Protein AF-A0A351QT50-F1 (afdb_monomer_lite)

pLDDT: mean 90.36, std 12.74, range [47.38, 98.56]

Foldseek 3Di:
DDKDDWDWDPFKDKDAQQAPFKWKKKKKKAFQAKFAWKKKAFPVVRAIKTFGDIDHHGWIWIATLGPPPGFIDIVNHTPVVRIDPPHDRDIGGHTIIMMGMDTPPDRVRITMTIIIDRHYPDD

Radius of gyration: 13.83 Å; chains: 1; bounding box: 34×25×34 Å

Structure (mmCIF, N/CA/C/O backbone):
data_AF-A0A351QT50-F1
#
_entry.id   AF-A0A351QT50-F1
#
loop_
_atom_site.group_PDB
_atom_site.id
_atom_site.type_symbol
_atom_site.label_atom_id
_atom_site.label_alt_id
_atom_site.label_comp_id
_atom_site.label_asym_id
_atom_site.label_entity_id
_atom_site.label_seq_id
_atom_site.pdbx_PDB_ins_code
_atom_site.Cartn_x
_atom_site.Cartn_y
_atom_site.Cartn_z
_atom_site.occupancy
_atom_site.B_iso_or_equiv
_atom_site.auth_seq_id
_atom_site.auth_comp_id
_atom_site.auth_asym_id
_atom_site.auth_atom_id
_atom_site.pdbx_PDB_model_num
ATOM 1 N N . GLY A 1 1 ? 11.132 12.716 -14.033 1.00 52.59 1 GLY A N 1
ATOM 2 C CA . GLY A 1 1 ? 9.912 11.899 -14.176 1.00 52.59 1 GLY A CA 1
ATOM 3 C C . GLY A 1 1 ? 8.683 12.781 -14.068 1.00 52.59 1 GLY A C 1
ATOM 4 O O . GLY A 1 1 ? 8.731 13.780 -13.360 1.00 52.59 1 GLY A O 1
ATOM 5 N N . MET A 1 2 ? 7.613 12.451 -14.790 1.00 50.38 2 MET A N 1
ATOM 6 C CA . MET A 1 2 ? 6.325 13.153 -14.713 1.00 50.38 2 MET A CA 1
ATOM 7 C C . MET A 1 2 ? 5.505 12.584 -13.546 1.00 50.38 2 MET A C 1
ATOM 9 O O . MET A 1 2 ? 5.360 11.367 -13.441 1.00 50.38 2 MET A O 1
ATOM 13 N N . ILE A 1 3 ? 4.988 13.447 -12.665 1.00 59.56 3 ILE A N 1
ATOM 14 C CA . ILE A 1 3 ? 4.097 13.042 -11.567 1.00 59.56 3 ILE A CA 1
ATOM 15 C C . ILE A 1 3 ? 2.679 12.916 -12.130 1.00 59.56 3 ILE A C 1
ATOM 17 O O . ILE A 1 3 ? 2.124 13.890 -12.639 1.00 59.56 3 ILE A O 1
ATOM 21 N N . MET A 1 4 ? 2.087 11.728 -12.033 1.00 60.06 4 MET A N 1
ATOM 22 C CA . MET A 1 4 ? 0.707 11.489 -12.466 1.00 60.06 4 MET A CA 1
ATOM 23 C C . MET A 1 4 ? -0.297 12.073 -11.451 1.00 60.06 4 MET A C 1
ATOM 25 O O . MET A 1 4 ? -0.061 11.984 -10.239 1.00 60.06 4 MET A O 1
ATOM 29 N N . PRO A 1 5 ? -1.429 12.654 -11.897 1.00 57.19 5 PRO A N 1
ATOM 30 C CA . PRO A 1 5 ? -2.471 13.130 -10.991 1.00 57.19 5 PRO A CA 1
ATOM 31 C C . PRO A 1 5 ? -3.048 11.962 -10.179 1.00 57.19 5 PRO A C 1
ATOM 33 O O . PRO A 1 5 ? -3.282 10.875 -10.706 1.00 57.19 5 PRO A O 1
ATOM 36 N N . ALA A 1 6 ? -3.275 12.183 -8.881 1.00 54.75 6 ALA A N 1
ATOM 37 C CA . ALA A 1 6 ? -3.757 11.147 -7.972 1.00 54.75 6 ALA A CA 1
ATOM 38 C C . ALA A 1 6 ? -5.133 10.621 -8.421 1.00 54.75 6 ALA A C 1
ATOM 40 O O . ALA A 1 6 ? -6.114 11.365 -8.447 1.00 54.75 6 ALA A O 1
ATOM 41 N N . LYS A 1 7 ? -5.215 9.329 -8.750 1.00 56.91 7 LYS A N 1
ATOM 42 C CA . LYS A 1 7 ? -6.477 8.651 -9.066 1.00 56.91 7 LYS A CA 1
ATOM 43 C C . LYS A 1 7 ? -7.091 8.139 -7.765 1.00 56.91 7 LYS A C 1
ATOM 45 O O . LYS A 1 7 ? -6.450 7.380 -7.045 1.00 56.91 7 LYS A O 1
ATOM 50 N N . VAL A 1 8 ? -8.324 8.546 -7.460 1.00 62.44 8 VAL A N 1
ATOM 51 C CA . VAL A 1 8 ? -9.088 7.961 -6.346 1.00 62.44 8 VAL A CA 1
ATOM 52 C C . VAL A 1 8 ? -9.393 6.509 -6.701 1.00 62.44 8 VAL A C 1
ATOM 54 O O . VAL A 1 8 ? -10.074 6.248 -7.697 1.00 62.44 8 VAL A O 1
ATOM 57 N N . LEU A 1 9 ? -8.898 5.560 -5.908 1.00 63.25 9 LEU A N 1
ATOM 58 C CA . LEU A 1 9 ? -9.287 4.160 -6.054 1.00 63.25 9 LEU A CA 1
ATOM 59 C C . LEU A 1 9 ? -10.727 3.986 -5.547 1.00 63.25 9 LEU A C 1
ATOM 61 O O . LEU A 1 9 ? -11.045 4.426 -4.446 1.00 63.25 9 LEU A O 1
ATOM 65 N N . ARG A 1 10 ? -11.600 3.346 -6.337 1.00 69.81 10 ARG A N 1
ATOM 66 C CA . ARG A 1 10 ? -12.972 2.996 -5.905 1.00 69.81 10 ARG A CA 1
ATOM 67 C C . ARG A 1 10 ? -13.024 1.694 -5.095 1.00 69.81 10 ARG A C 1
ATOM 69 O O . ARG A 1 10 ? -13.938 1.524 -4.303 1.00 69.81 10 ARG A O 1
ATOM 76 N N . GLN A 1 11 ? -12.050 0.810 -5.317 1.00 77.44 11 GLN A N 1
ATOM 77 C CA . GLN A 1 11 ? -11.648 -0.350 -4.500 1.00 77.44 11 GLN A CA 1
ATOM 78 C C . GLN A 1 11 ? -10.478 -1.043 -5.210 1.00 77.44 11 GLN A C 1
ATOM 80 O O . GLN A 1 11 ? -9.451 -1.368 -4.620 1.00 77.44 11 GLN A O 1
ATOM 85 N N . GLU A 1 12 ? -10.644 -1.187 -6.522 1.00 88.38 12 GLU A N 1
ATOM 86 C CA . GLU A 1 12 ? -9.674 -1.705 -7.470 1.00 88.38 12 GLU A CA 1
ATOM 87 C C . GLU A 1 12 ? -9.519 -0.700 -8.614 1.00 88.38 12 GLU A C 1
ATOM 89 O O . GLU A 1 12 ? -10.483 -0.017 -8.984 1.00 88.38 12 GLU A O 1
ATOM 94 N N . ALA A 1 13 ? -8.314 -0.562 -9.156 1.00 87.50 13 ALA A N 1
ATOM 95 C CA . ALA A 1 13 ? -8.113 0.160 -10.400 1.00 87.50 13 ALA A CA 1
ATOM 96 C C . ALA A 1 13 ? -6.903 -0.358 -11.167 1.00 87.50 13 ALA A C 1
ATOM 98 O O . ALA A 1 13 ? -5.840 -0.604 -10.596 1.00 87.50 13 ALA A O 1
ATOM 99 N N . THR A 1 14 ? -7.051 -0.370 -12.487 1.00 90.56 14 THR A N 1
ATOM 100 C CA . THR A 1 14 ? -5.924 -0.456 -13.406 1.00 90.56 14 THR A CA 1
ATOM 101 C C . THR A 1 14 ? -5.166 0.869 -13.415 1.00 90.56 14 THR A C 1
ATOM 103 O O . THR A 1 14 ? -5.752 1.958 -13.565 1.00 90.56 14 THR A O 1
ATOM 106 N N . ILE A 1 15 ? -3.856 0.756 -13.237 1.00 88.69 15 ILE A N 1
ATOM 107 C CA . ILE A 1 15 ? -2.862 1.817 -13.307 1.00 88.69 15 ILE A CA 1
ATOM 108 C C . ILE A 1 15 ? -1.810 1.391 -14.325 1.00 88.69 15 ILE A C 1
ATOM 110 O O . ILE A 1 15 ? -1.392 0.238 -14.337 1.00 88.69 15 ILE A O 1
ATOM 114 N N . ILE A 1 16 ? -1.384 2.321 -15.175 1.00 89.62 16 ILE A N 1
ATOM 115 C CA . ILE A 1 16 ? -0.406 2.038 -16.223 1.00 89.62 16 ILE A CA 1
ATOM 116 C C . ILE A 1 16 ? 0.917 2.712 -15.865 1.00 89.62 16 ILE A C 1
ATOM 118 O O . ILE A 1 16 ? 0.987 3.936 -15.706 1.00 89.62 16 ILE A O 1
ATOM 122 N N . ASN A 1 17 ? 1.969 1.908 -15.738 1.00 90.56 17 ASN A N 1
ATOM 123 C CA . ASN A 1 17 ? 3.338 2.390 -15.707 1.00 90.56 17 ASN A CA 1
ATOM 124 C C . ASN A 1 17 ? 3.844 2.520 -17.149 1.00 90.56 17 ASN A C 1
ATOM 126 O O . ASN A 1 17 ? 4.246 1.535 -17.760 1.00 90.56 17 ASN A O 1
ATOM 130 N N . ASN A 1 18 ? 3.814 3.741 -17.682 1.00 87.19 18 ASN A N 1
ATOM 131 C CA . ASN A 1 18 ? 4.293 4.043 -19.035 1.00 87.19 18 ASN A CA 1
ATOM 132 C C . ASN A 1 18 ? 5.822 4.198 -19.125 1.00 87.19 18 ASN A C 1
ATOM 134 O O . ASN A 1 18 ? 6.307 4.620 -20.167 1.00 87.19 18 ASN A O 1
ATOM 138 N N . GLY A 1 19 ? 6.558 3.959 -18.035 1.00 85.25 19 GLY A N 1
ATOM 139 C CA . GLY A 1 19 ? 8.019 3.963 -18.048 1.00 85.25 19 GLY A CA 1
ATOM 140 C C . GLY A 1 19 ? 8.601 2.680 -18.642 1.00 85.25 19 GLY A C 1
ATOM 141 O O . GLY A 1 19 ? 7.875 1.752 -18.981 1.00 85.25 19 GLY A O 1
ATOM 142 N N . ASP A 1 20 ? 9.926 2.605 -18.686 1.00 87.31 20 ASP A N 1
ATOM 143 C CA . ASP A 1 20 ? 10.672 1.440 -19.180 1.00 87.31 20 ASP A CA 1
ATOM 144 C C . ASP A 1 20 ? 11.206 0.547 -18.047 1.00 87.31 20 ASP A C 1
ATOM 146 O O . ASP A 1 20 ? 11.925 -0.426 -18.285 1.00 87.31 20 ASP A O 1
ATOM 150 N N . LYS A 1 21 ? 10.907 0.904 -16.792 1.00 86.94 21 LYS A N 1
ATOM 151 C CA . LYS A 1 21 ? 11.336 0.186 -15.589 1.00 86.94 21 LYS A CA 1
ATOM 152 C C . LYS A 1 21 ? 10.206 0.071 -14.579 1.00 86.94 21 LYS A C 1
ATOM 154 O O . LYS A 1 21 ? 9.332 0.938 -14.498 1.00 86.94 21 LYS A O 1
ATOM 159 N N . ASP A 1 22 ? 10.282 -0.974 -13.764 1.00 91.06 22 ASP A N 1
ATOM 160 C CA . ASP A 1 22 ? 9.424 -1.135 -12.597 1.00 91.06 22 ASP A CA 1
ATOM 161 C C . ASP A 1 22 ? 9.639 0.030 -11.623 1.00 91.06 22 ASP A C 1
ATOM 163 O O . ASP A 1 22 ? 10.772 0.452 -11.380 1.00 91.06 22 ASP A O 1
ATOM 167 N N . THR A 1 23 ? 8.554 0.544 -11.050 1.00 92.31 23 THR A N 1
ATOM 168 C CA . THR A 1 23 ? 8.591 1.728 -10.183 1.00 92.31 23 THR A CA 1
ATOM 169 C C . THR A 1 23 ? 7.853 1.495 -8.873 1.00 92.31 23 THR A C 1
ATOM 171 O O . THR A 1 23 ? 6.908 0.707 -8.788 1.00 92.31 23 THR A O 1
ATOM 174 N N . GLY A 1 24 ? 8.300 2.182 -7.826 1.00 93.12 24 GLY A N 1
ATOM 175 C CA . GLY A 1 24 ? 7.587 2.218 -6.560 1.00 93.12 24 GLY A CA 1
ATOM 176 C C . GLY A 1 24 ? 6.402 3.181 -6.594 1.00 93.12 24 GLY A C 1
ATOM 177 O O . GLY A 1 24 ? 6.142 3.913 -7.548 1.00 93.12 24 GLY A O 1
ATOM 178 N N . LEU A 1 25 ? 5.679 3.191 -5.486 1.00 93.56 25 LEU A N 1
ATOM 179 C CA . LEU A 1 25 ? 4.522 4.033 -5.231 1.00 93.56 25 LEU A CA 1
ATOM 180 C C . LEU A 1 25 ? 4.638 4.725 -3.875 1.00 93.56 25 LEU A C 1
ATOM 182 O O . LEU A 1 25 ? 5.183 4.171 -2.916 1.00 93.56 25 LEU A O 1
ATOM 186 N N . ILE A 1 26 ? 4.024 5.898 -3.785 1.00 94.94 26 ILE A N 1
ATOM 187 C CA . ILE A 1 26 ? 3.631 6.531 -2.529 1.00 94.94 26 ILE A CA 1
ATOM 188 C C . ILE A 1 26 ? 2.111 6.437 -2.444 1.00 94.94 26 ILE A C 1
ATOM 190 O O . ILE A 1 26 ? 1.407 6.937 -3.318 1.00 94.94 26 ILE A O 1
ATOM 194 N N . ILE A 1 27 ? 1.601 5.777 -1.413 1.00 95.38 27 ILE A N 1
ATOM 195 C CA . ILE A 1 27 ? 0.179 5.478 -1.255 1.00 95.38 27 ILE A CA 1
ATOM 196 C C . ILE A 1 27 ? -0.299 6.123 0.037 1.00 95.38 27 ILE A C 1
ATOM 198 O O . ILE A 1 27 ? 0.227 5.818 1.105 1.00 95.38 27 ILE A O 1
ATOM 202 N N . SER A 1 28 ? -1.305 6.987 -0.060 1.00 96.19 28 SER A N 1
ATOM 203 C CA . SER A 1 28 ? -1.959 7.586 1.105 1.00 96.19 28 SER A CA 1
ATOM 204 C C . SER A 1 28 ? -3.344 6.980 1.301 1.00 96.19 28 SER A C 1
ATOM 206 O O . SER A 1 28 ? -4.166 6.994 0.385 1.00 96.19 28 SER A O 1
ATOM 208 N N . PHE A 1 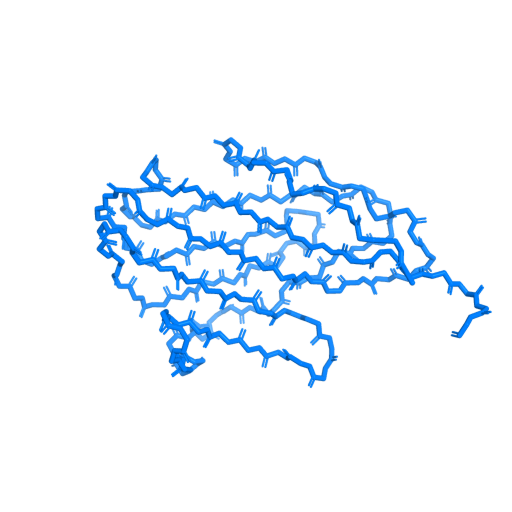29 ? -3.599 6.479 2.502 1.00 97.06 29 PHE A N 1
ATOM 209 C CA . PHE A 1 29 ? -4.892 6.013 2.984 1.00 97.06 29 PHE A CA 1
ATOM 210 C C . PHE A 1 29 ? -5.433 7.065 3.945 1.00 97.06 29 PHE A C 1
ATOM 212 O O . PHE A 1 29 ? -4.780 7.373 4.940 1.00 97.06 29 PHE A O 1
ATOM 219 N N . ILE A 1 30 ? -6.607 7.614 3.646 1.00 96.94 30 ILE A N 1
ATOM 220 C CA . ILE A 1 30 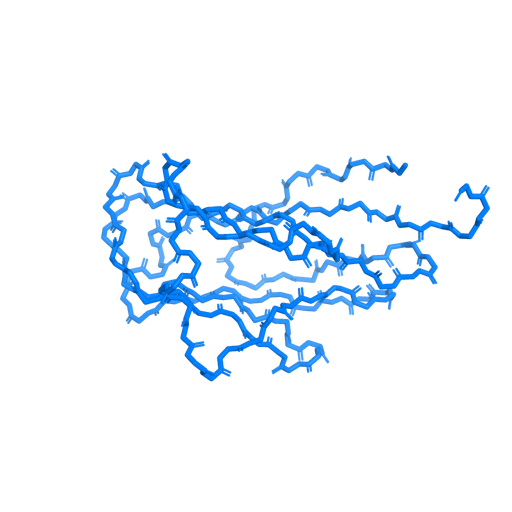? -7.277 8.609 4.486 1.00 96.94 30 ILE A CA 1
ATOM 221 C C . ILE A 1 30 ? -8.558 7.984 5.025 1.00 96.94 30 ILE A C 1
ATOM 223 O O . ILE A 1 30 ? -9.450 7.627 4.247 1.00 96.94 30 ILE A O 1
ATOM 227 N N . ALA A 1 31 ? -8.640 7.849 6.346 1.00 97.62 31 ALA A N 1
ATOM 228 C CA . ALA A 1 31 ? -9.788 7.265 7.023 1.00 97.62 31 ALA A CA 1
ATOM 229 C C . ALA A 1 31 ? -10.888 8.316 7.254 1.00 97.62 31 ALA A C 1
ATOM 231 O O . ALA A 1 31 ? -10.661 9.374 7.835 1.00 97.62 31 ALA A O 1
ATOM 232 N N . LYS A 1 32 ? -12.109 8.019 6.802 1.00 97.00 32 LYS A N 1
ATOM 233 C CA . LYS A 1 32 ? -13.335 8.803 7.068 1.00 97.00 32 LYS A CA 1
ATOM 234 C C . LYS A 1 32 ? -14.162 8.252 8.234 1.00 97.00 32 LYS A C 1
ATOM 236 O O . LYS A 1 32 ? -15.142 8.861 8.644 1.00 97.00 32 LYS A O 1
ATOM 241 N N . GLY A 1 33 ? -13.786 7.078 8.714 1.00 97.19 33 GLY A N 1
ATOM 242 C CA . GLY A 1 33 ? -14.460 6.245 9.701 1.00 97.19 33 GLY A CA 1
ATOM 243 C C . GLY A 1 33 ? -13.432 5.283 10.287 1.00 97.19 33 GLY A C 1
ATOM 244 O O . GLY A 1 33 ? -12.281 5.291 9.854 1.00 97.19 33 GLY A O 1
ATOM 245 N N . GLU A 1 34 ? -13.839 4.436 11.224 1.00 98.06 34 GLU A N 1
ATOM 246 C CA . GLU A 1 34 ? -12.953 3.398 11.758 1.00 98.06 34 GLU A CA 1
ATOM 247 C C . GLU A 1 34 ? -12.559 2.391 10.667 1.00 98.06 34 GLU A C 1
ATOM 249 O O . GLU A 1 34 ? -13.399 1.969 9.858 1.00 98.06 34 GLU A O 1
ATOM 254 N N . VAL A 1 35 ? -11.277 2.019 10.643 1.00 98.56 35 VAL A N 1
ATOM 255 C CA . VAL A 1 35 ? -10.700 1.047 9.704 1.00 98.56 35 VAL A CA 1
ATOM 256 C C . VAL A 1 35 ? -9.687 0.181 10.435 1.00 98.56 35 VAL A C 1
ATOM 258 O O . VAL A 1 35 ? -8.793 0.716 11.080 1.00 98.56 35 VAL A O 1
ATOM 261 N N . SER A 1 36 ? -9.755 -1.137 10.261 1.00 98.31 36 SER A N 1
ATOM 262 C CA . SER A 1 36 ? -8.784 -2.061 10.858 1.00 98.31 36 SER A CA 1
ATOM 263 C C . SER A 1 36 ? -7.929 -2.732 9.799 1.00 98.31 36 SER A C 1
ATOM 265 O O . SER A 1 36 ? -8.445 -3.325 8.850 1.00 98.31 36 SER A O 1
ATOM 267 N N . ASN A 1 37 ? -6.619 -2.708 10.012 1.00 98.31 37 ASN A N 1
ATOM 268 C CA . ASN A 1 37 ? -5.622 -3.426 9.229 1.00 98.31 37 ASN A CA 1
ATOM 269 C C . ASN A 1 37 ? -5.676 -3.143 7.713 1.00 98.31 37 ASN A C 1
ATOM 271 O O . ASN A 1 37 ? -5.898 -4.069 6.921 1.00 98.31 37 ASN A O 1
ATOM 275 N N . PRO A 1 38 ? -5.496 -1.878 7.286 1.00 98.06 38 PRO A N 1
ATOM 276 C CA . PRO A 1 38 ? -5.505 -1.512 5.874 1.00 98.06 38 PRO A CA 1
ATOM 277 C C . PRO A 1 38 ? -4.464 -2.312 5.077 1.00 98.06 38 PRO A C 1
ATOM 279 O O . PRO A 1 38 ? -3.342 -2.563 5.532 1.00 98.06 38 PRO A O 1
ATOM 282 N N . LYS A 1 39 ? -4.853 -2.708 3.865 1.00 97.94 39 LYS A N 1
ATOM 283 C CA . LYS A 1 39 ? -4.081 -3.555 2.955 1.00 97.94 39 LYS A CA 1
ATOM 284 C C . LYS A 1 39 ? -4.134 -2.998 1.534 1.00 97.94 39 LYS A C 1
ATOM 286 O O . LYS A 1 39 ? -5.175 -2.523 1.084 1.00 97.94 39 LYS A O 1
ATOM 291 N N . ILE A 1 40 ? -3.017 -3.095 0.818 1.00 96.81 40 ILE A N 1
ATOM 292 C CA . ILE A 1 40 ? -2.924 -2.870 -0.628 1.00 96.81 40 ILE A CA 1
ATOM 293 C C . ILE A 1 40 ? -2.308 -4.090 -1.300 1.00 96.81 40 ILE A C 1
ATOM 295 O O . ILE A 1 40 ? -1.366 -4.691 -0.789 1.00 96.81 40 ILE A O 1
ATOM 299 N N . GLU A 1 41 ? -2.848 -4.447 -2.452 1.00 96.81 41 GLU A N 1
ATOM 300 C CA . GLU A 1 41 ? -2.460 -5.596 -3.257 1.00 96.81 41 GLU A CA 1
ATOM 301 C C . GLU A 1 41 ? -2.154 -5.107 -4.666 1.00 96.81 41 GLU A C 1
ATOM 303 O O . GLU A 1 41 ? -2.919 -4.319 -5.225 1.00 96.81 41 GLU A O 1
ATOM 308 N N . ASN A 1 42 ? -1.055 -5.585 -5.242 1.00 96.75 42 ASN A N 1
ATOM 309 C CA . ASN A 1 42 ? -0.884 -5.574 -6.684 1.00 96.75 42 ASN A CA 1
ATOM 310 C C . ASN A 1 42 ? -1.279 -6.963 -7.192 1.00 96.75 42 ASN A C 1
ATOM 312 O O . ASN A 1 42 ? -0.529 -7.926 -7.037 1.00 96.75 42 ASN A O 1
ATOM 316 N N . LEU A 1 43 ? -2.472 -7.065 -7.776 1.00 96.50 43 LEU A N 1
ATOM 317 C CA . LEU A 1 43 ? -3.010 -8.326 -8.282 1.00 96.50 43 LEU A CA 1
ATOM 318 C C . LEU A 1 43 ? -2.213 -8.851 -9.481 1.00 96.50 43 LEU A C 1
ATOM 320 O O . LEU A 1 43 ? -2.178 -10.058 -9.691 1.00 96.50 43 LEU A O 1
ATOM 324 N N . THR A 1 44 ? -1.530 -7.973 -10.223 1.00 95.62 44 THR A N 1
ATOM 325 C CA . THR A 1 44 ? -0.658 -8.361 -11.339 1.00 95.62 44 THR A CA 1
ATOM 326 C C . THR A 1 44 ? 0.567 -9.135 -10.850 1.00 95.62 44 THR A C 1
ATOM 328 O O . THR A 1 44 ? 0.948 -10.129 -11.460 1.00 95.62 44 THR A O 1
ATOM 331 N N . THR A 1 45 ? 1.172 -8.725 -9.728 1.00 95.62 45 THR A N 1
ATOM 332 C CA . THR A 1 45 ? 2.365 -9.393 -9.169 1.00 95.62 45 THR A CA 1
ATOM 333 C C . THR A 1 45 ? 2.047 -10.406 -8.069 1.00 95.62 45 THR A C 1
ATOM 335 O O . THR A 1 45 ? 2.933 -11.144 -7.641 1.00 95.62 45 THR A O 1
ATOM 338 N N . GLY A 1 46 ? 0.810 -10.421 -7.565 1.00 95.75 46 GLY A N 1
ATOM 339 C CA . GLY A 1 46 ? 0.386 -11.237 -6.424 1.00 95.75 46 GLY A CA 1
ATOM 340 C C . GLY A 1 46 ? 0.941 -10.771 -5.072 1.00 95.75 46 GLY A C 1
ATOM 341 O O . GLY A 1 46 ? 0.721 -11.431 -4.056 1.00 95.75 46 GLY A O 1
ATOM 342 N N . LYS A 1 47 ? 1.665 -9.644 -5.024 1.00 97.38 47 LYS A N 1
ATOM 343 C CA . LYS A 1 47 ? 2.230 -9.102 -3.783 1.00 97.38 47 LYS A CA 1
ATOM 344 C C . LYS A 1 47 ? 1.200 -8.252 -3.047 1.00 97.38 47 LYS A C 1
ATOM 346 O O . LYS A 1 47 ? 0.419 -7.519 -3.657 1.00 97.38 47 LYS A O 1
ATOM 351 N N . PHE A 1 48 ? 1.271 -8.267 -1.721 1.00 97.50 48 PHE A N 1
ATOM 352 C CA . PHE A 1 48 ? 0.464 -7.395 -0.879 1.00 97.50 48 PHE A CA 1
ATOM 353 C C . PHE A 1 48 ? 1.252 -6.814 0.286 1.00 97.50 48 PHE A C 1
ATOM 355 O O . PHE A 1 48 ? 2.195 -7.423 0.791 1.00 97.50 48 PHE A O 1
ATOM 362 N N . LEU A 1 49 ? 0.778 -5.665 0.755 1.00 97.75 49 LEU A N 1
ATOM 363 C CA . LEU A 1 49 ? 1.259 -4.987 1.940 1.00 97.75 49 LEU A CA 1
ATOM 364 C C . LEU A 1 49 ? 0.091 -4.666 2.869 1.00 97.75 49 LEU A C 1
ATOM 366 O O . LEU A 1 49 ? -0.829 -3.941 2.494 1.00 97.75 49 LEU A O 1
ATOM 370 N N . ARG A 1 50 ? 0.146 -5.197 4.087 1.00 98.25 50 ARG A N 1
ATOM 371 C CA . ARG A 1 50 ? -0.839 -5.001 5.150 1.00 98.25 50 ARG A CA 1
ATOM 3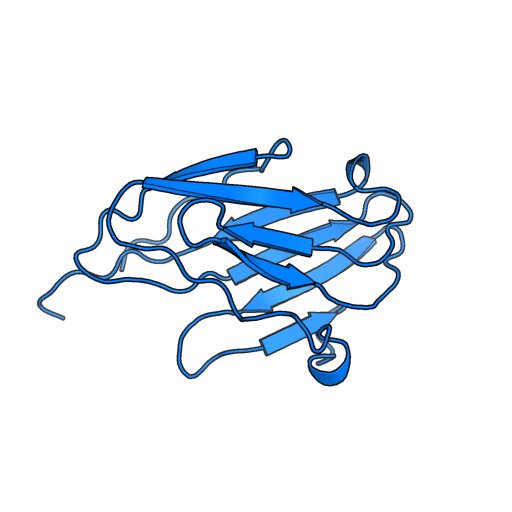72 C C . ARG A 1 50 ? -0.175 -4.372 6.366 1.00 98.25 50 ARG A C 1
ATOM 374 O O . ARG A 1 50 ? 0.894 -4.813 6.789 1.00 98.25 50 ARG A O 1
ATOM 381 N N . ILE A 1 51 ? -0.829 -3.370 6.946 1.00 98.50 51 ILE A N 1
ATOM 382 C CA . ILE A 1 51 ? -0.350 -2.677 8.146 1.00 98.50 51 ILE A CA 1
ATOM 383 C C . ILE A 1 51 ? -1.271 -3.017 9.314 1.00 98.50 51 ILE A C 1
ATOM 385 O O . ILE A 1 51 ? -2.466 -2.770 9.231 1.00 98.50 51 ILE A O 1
ATOM 389 N N . VAL A 1 52 ? -0.726 -3.577 10.394 1.00 98.50 52 VAL A N 1
ATOM 390 C CA . VAL A 1 52 ? -1.479 -4.006 11.582 1.00 98.50 52 VAL A CA 1
ATOM 391 C C . VAL A 1 52 ? -1.719 -2.814 12.514 1.00 98.50 52 VAL A C 1
ATOM 393 O O . VAL A 1 52 ? -0.964 -2.572 13.463 1.00 98.50 52 VAL A O 1
ATOM 396 N N . VAL A 1 53 ? -2.742 -2.023 12.193 1.00 98.19 53 VAL A N 1
ATOM 397 C CA . VAL A 1 53 ? -3.127 -0.801 12.910 1.00 98.19 53 VAL A CA 1
ATOM 398 C C . VAL A 1 53 ? -4.613 -0.503 12.708 1.00 98.19 53 VAL A C 1
ATOM 400 O O . VAL A 1 53 ? -5.172 -0.826 11.658 1.00 98.19 53 VAL A O 1
ATOM 403 N N . ASP A 1 54 ? -5.225 0.141 13.697 1.00 98.31 54 ASP A N 1
ATOM 404 C CA . ASP A 1 54 ? -6.550 0.744 13.569 1.00 98.31 54 ASP A CA 1
ATOM 405 C C . ASP A 1 54 ? -6.405 2.229 13.226 1.00 98.31 54 ASP A C 1
ATOM 407 O O . ASP A 1 54 ? -5.574 2.92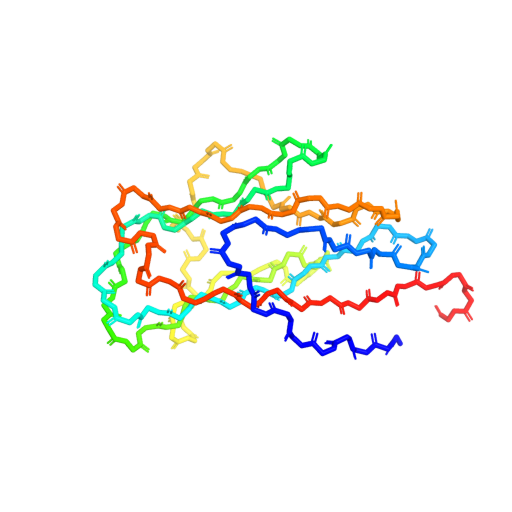6 13.810 1.00 98.31 54 ASP A O 1
ATOM 411 N N . LEU A 1 55 ? -7.200 2.696 12.268 1.00 98.50 55 LEU A N 1
ATOM 412 C CA . LEU A 1 55 ? -7.286 4.097 11.873 1.00 98.50 55 LEU A CA 1
ATOM 413 C C . LEU A 1 55 ? -8.602 4.691 12.367 1.00 98.50 55 LEU A C 1
ATOM 415 O O . LEU A 1 55 ? -9.655 4.056 12.272 1.00 98.50 55 LEU A O 1
ATOM 419 N N . MET A 1 56 ? -8.529 5.930 12.834 1.00 98.38 56 MET A N 1
ATOM 420 C CA . MET A 1 56 ? -9.658 6.756 13.248 1.00 98.38 56 MET A CA 1
ATOM 421 C C . MET A 1 56 ? -9.993 7.802 12.174 1.00 98.38 56 MET A C 1
ATOM 423 O O . MET A 1 56 ? -9.162 8.093 11.309 1.00 98.38 56 MET A O 1
ATOM 427 N N . PRO A 1 57 ? -11.200 8.401 12.194 1.00 98.06 57 PRO A N 1
ATOM 428 C CA . PRO A 1 57 ? -11.542 9.481 11.273 1.00 98.06 57 PRO A CA 1
ATOM 429 C C . PRO A 1 57 ? -10.496 10.606 11.289 1.00 98.06 57 PRO A C 1
ATOM 431 O O . PRO A 1 57 ? -10.196 11.167 12.340 1.00 98.06 57 PRO A O 1
ATOM 434 N N . GLY A 1 58 ? -9.967 10.953 10.115 1.00 96.69 58 GLY A N 1
ATOM 435 C CA . GLY A 1 58 ? -8.925 11.969 9.944 1.00 96.69 58 GLY A CA 1
ATOM 436 C C . GLY A 1 58 ? -7.495 11.424 9.906 1.00 96.69 58 GLY A C 1
ATOM 437 O O . GLY A 1 58 ? -6.602 12.154 9.477 1.00 96.69 58 GLY A O 1
ATOM 438 N N . ASP A 1 59 ? -7.272 10.158 10.271 1.00 98.50 59 ASP A N 1
ATOM 439 C CA . ASP A 1 59 ? -5.948 9.545 10.184 1.00 98.50 59 ASP A CA 1
ATOM 440 C C . ASP A 1 59 ? -5.479 9.390 8.736 1.00 98.50 59 ASP A C 1
ATOM 442 O O . ASP A 1 59 ? -6.243 9.043 7.824 1.00 98.50 59 ASP A O 1
ATOM 446 N N . ILE A 1 60 ? -4.175 9.598 8.551 1.00 98.31 60 ILE A N 1
ATOM 447 C CA . ILE A 1 60 ? -3.477 9.449 7.280 1.00 98.31 60 ILE A CA 1
ATOM 448 C C . ILE A 1 60 ? -2.357 8.426 7.452 1.00 98.31 60 ILE A C 1
ATOM 450 O O . ILE A 1 60 ? -1.320 8.702 8.061 1.00 98.31 60 ILE A O 1
ATOM 454 N N . LEU A 1 61 ? -2.546 7.251 6.855 1.00 98.56 61 LEU A N 1
ATOM 455 C CA . LEU A 1 61 ? -1.503 6.242 6.709 1.00 98.56 61 LEU A CA 1
ATOM 456 C C . LEU A 1 61 ? -0.823 6.424 5.349 1.00 98.56 61 LEU A C 1
ATOM 458 O O . LEU A 1 61 ? -1.468 6.333 4.306 1.00 98.56 61 LEU A O 1
ATOM 462 N N . THR A 1 62 ? 0.484 6.666 5.352 1.00 98.19 62 THR A N 1
ATOM 463 C CA . THR A 1 62 ? 1.298 6.831 4.145 1.00 98.19 62 THR A CA 1
ATOM 464 C C . THR A 1 62 ? 2.296 5.692 4.025 1.00 98.19 62 THR A C 1
ATOM 466 O O . THR A 1 62 ? 3.016 5.373 4.967 1.00 98.19 62 THR A O 1
ATOM 469 N N . ILE A 1 63 ? 2.349 5.087 2.843 1.00 97.75 63 ILE A N 1
ATOM 470 C CA . ILE A 1 63 ? 3.259 3.997 2.513 1.00 97.75 63 ILE A CA 1
ATOM 471 C C . ILE A 1 63 ? 4.105 4.422 1.321 1.00 97.75 63 ILE A C 1
ATOM 473 O O . ILE A 1 63 ? 3.577 4.661 0.238 1.00 97.75 63 ILE A O 1
ATOM 477 N N . ASN A 1 64 ? 5.419 4.459 1.500 1.00 97.00 64 ASN A N 1
ATOM 478 C CA . ASN A 1 64 ? 6.380 4.605 0.418 1.00 97.00 64 ASN A CA 1
ATOM 479 C C . ASN A 1 64 ? 7.009 3.241 0.119 1.00 97.00 64 ASN A C 1
ATOM 481 O O . ASN A 1 64 ? 7.543 2.581 1.009 1.00 97.00 64 ASN A O 1
ATOM 485 N N . THR A 1 65 ? 6.932 2.809 -1.135 1.00 96.12 65 THR A N 1
ATOM 486 C CA . THR A 1 65 ? 7.478 1.528 -1.613 1.00 96.12 65 THR A CA 1
ATOM 487 C C . THR A 1 65 ? 8.692 1.710 -2.530 1.00 96.12 65 THR A C 1
ATOM 489 O O . THR A 1 65 ? 9.312 0.719 -2.921 1.00 96.12 65 THR A O 1
ATOM 492 N N . ASN A 1 66 ? 9.080 2.956 -2.835 1.00 93.75 66 ASN A N 1
ATOM 493 C CA . ASN A 1 66 ? 10.228 3.254 -3.687 1.00 93.75 66 ASN A CA 1
ATOM 494 C C . ASN A 1 66 ? 11.513 2.645 -3.122 1.00 93.75 66 ASN A C 1
ATOM 496 O O . ASN A 1 66 ? 11.794 2.709 -1.920 1.00 93.75 66 ASN A O 1
ATOM 500 N N . LYS A 1 67 ? 12.322 2.057 -4.006 1.00 88.94 67 LYS A N 1
ATOM 501 C CA . LYS A 1 67 ? 13.601 1.447 -3.632 1.00 88.94 67 LYS A CA 1
ATOM 502 C C . LYS A 1 67 ? 14.492 2.493 -2.944 1.00 88.94 67 LYS A C 1
ATOM 504 O O . LYS A 1 67 ? 14.601 3.622 -3.406 1.00 88.94 67 LYS A O 1
ATOM 509 N N . GLY A 1 68 ? 15.079 2.126 -1.804 1.00 91.88 68 GLY A N 1
ATOM 510 C CA . GLY A 1 68 ? 15.889 3.029 -0.971 1.00 91.88 68 GLY A CA 1
ATOM 511 C C . GLY A 1 68 ? 15.099 3.989 -0.069 1.00 91.88 68 GLY A C 1
ATOM 512 O O . GLY A 1 68 ? 15.679 4.530 0.859 1.00 91.88 68 GLY A O 1
ATOM 513 N N . ASN A 1 69 ? 13.786 4.144 -0.277 1.00 93.81 69 ASN A N 1
ATOM 514 C CA . ASN A 1 69 ? 12.929 5.083 0.460 1.00 93.81 69 ASN A CA 1
ATOM 515 C C . ASN A 1 69 ? 11.699 4.395 1.078 1.00 93.81 69 ASN A C 1
ATOM 517 O O . ASN A 1 69 ? 10.661 5.022 1.292 1.00 93.81 69 ASN A O 1
ATOM 521 N N . LYS A 1 70 ? 11.789 3.083 1.325 1.00 95.69 70 LYS A N 1
ATOM 522 C CA . LYS A 1 70 ? 10.694 2.292 1.892 1.00 95.69 70 LYS A CA 1
ATOM 523 C C . LYS A 1 70 ? 10.358 2.785 3.296 1.00 95.69 70 LYS A C 1
ATOM 525 O O . LYS A 1 70 ? 11.231 2.808 4.159 1.00 95.69 70 LYS A O 1
ATOM 530 N N . MET A 1 71 ? 9.103 3.154 3.518 1.00 97.12 71 MET A N 1
ATOM 531 C CA . MET A 1 71 ? 8.663 3.794 4.756 1.00 97.12 71 MET A CA 1
ATOM 532 C C . MET A 1 71 ? 7.164 3.583 4.962 1.00 97.12 71 MET A C 1
ATOM 534 O O . MET A 1 71 ? 6.405 3.585 3.993 1.00 97.12 71 MET A O 1
ATOM 538 N N . ILE A 1 72 ? 6.731 3.431 6.213 1.00 98.25 72 ILE A N 1
ATOM 539 C CA . ILE A 1 72 ? 5.314 3.425 6.590 1.00 98.25 72 ILE A CA 1
ATOM 540 C C . ILE A 1 72 ? 5.125 4.416 7.737 1.00 98.25 72 ILE A C 1
ATOM 542 O O . ILE A 1 72 ? 5.761 4.285 8.785 1.00 98.25 72 ILE A O 1
ATOM 546 N N . GLU A 1 73 ? 4.233 5.382 7.552 1.00 98.56 73 GLU A N 1
ATOM 547 C CA . GLU A 1 73 ? 3.948 6.438 8.520 1.00 98.56 73 GLU A CA 1
ATOM 548 C C . GLU A 1 73 ? 2.457 6.555 8.801 1.00 98.56 73 GLU A C 1
ATOM 550 O O . GLU A 1 73 ? 1.647 6.549 7.881 1.00 98.56 73 GLU A O 1
ATOM 555 N N . LEU A 1 74 ? 2.102 6.740 10.069 1.00 98.50 74 LEU A N 1
ATOM 556 C CA . LEU A 1 74 ? 0.768 7.147 10.493 1.00 98.50 74 LEU A CA 1
ATOM 557 C C . LEU A 1 74 ? 0.859 8.564 11.048 1.00 98.50 74 LEU A C 1
ATOM 559 O O . LEU A 1 74 ? 1.580 8.795 12.019 1.00 98.50 74 LEU A O 1
ATOM 563 N N . ASN A 1 75 ? 0.164 9.510 10.414 1.00 97.88 75 ASN A N 1
ATOM 564 C CA . ASN A 1 75 ? 0.182 10.931 10.780 1.00 97.88 75 ASN A CA 1
ATOM 565 C C . ASN A 1 75 ? 1.616 11.494 10.902 1.00 97.88 75 ASN A C 1
ATOM 567 O O . ASN A 1 75 ? 1.929 12.246 11.822 1.00 97.88 75 ASN A O 1
ATOM 571 N N . GLY A 1 76 ? 2.512 11.072 10.001 1.00 97.25 76 GLY A N 1
ATOM 572 C CA . GLY A 1 76 ? 3.926 11.473 9.975 1.00 97.25 76 GLY A CA 1
ATOM 573 C C . GLY A 1 76 ? 4.834 10.743 10.972 1.00 97.25 76 GLY A C 1
ATOM 574 O O . GLY A 1 76 ? 6.034 11.001 11.015 1.00 97.25 76 GLY A O 1
ATOM 575 N N . LYS A 1 77 ? 4.306 9.812 11.776 1.00 98.19 77 LYS A N 1
ATOM 576 C CA . LYS A 1 77 ? 5.111 8.977 12.674 1.00 98.19 77 LYS A CA 1
ATOM 577 C C . LYS A 1 77 ? 5.414 7.632 12.029 1.00 98.19 77 LYS A C 1
ATOM 579 O O . LYS A 1 77 ? 4.495 6.901 11.670 1.00 98.19 77 LYS A O 1
ATOM 584 N N . ASN A 1 78 ? 6.693 7.265 11.965 1.00 97.88 78 ASN A N 1
ATOM 585 C CA . ASN A 1 78 ? 7.118 5.953 11.477 1.00 97.88 78 ASN A CA 1
ATOM 586 C C . ASN A 1 78 ? 6.489 4.819 12.310 1.00 97.88 78 ASN A C 1
ATOM 588 O O . ASN A 1 78 ? 6.635 4.767 13.536 1.00 97.88 78 ASN A O 1
ATOM 592 N N . ILE A 1 79 ? 5.802 3.909 11.623 1.00 98.31 79 ILE A N 1
ATOM 593 C CA . ILE A 1 79 ? 5.201 2.698 12.187 1.00 98.31 79 ILE A CA 1
ATOM 594 C C . ILE A 1 79 ? 5.566 1.446 11.377 1.00 98.31 79 ILE A C 1
ATOM 596 O O . ILE A 1 79 ? 4.809 0.479 11.352 1.00 98.31 79 ILE A O 1
ATOM 600 N N . SER A 1 80 ? 6.720 1.431 10.711 1.00 96.62 80 SER A N 1
ATOM 601 C CA . SER A 1 80 ? 7.142 0.334 9.822 1.00 96.62 80 SER A CA 1
ATOM 602 C C . SER A 1 80 ? 7.177 -1.033 10.518 1.00 96.62 80 SER A C 1
ATOM 604 O O . SER A 1 80 ? 6.904 -2.054 9.895 1.00 96.62 80 SER A O 1
ATOM 606 N N . GLN A 1 81 ? 7.400 -1.062 11.834 1.00 97.25 81 GLN A N 1
ATOM 607 C CA . GLN A 1 81 ? 7.312 -2.260 12.676 1.00 97.25 81 GLN A CA 1
ATOM 608 C C . GLN A 1 81 ? 5.905 -2.883 12.762 1.00 97.25 81 GLN A C 1
ATOM 610 O O . GLN A 1 81 ? 5.764 -3.996 13.262 1.00 97.25 81 GLN A O 1
ATOM 615 N N . LYS A 1 82 ? 4.859 -2.166 12.333 1.00 98.12 82 LYS A N 1
ATOM 616 C CA . LYS A 1 82 ? 3.470 -2.649 12.275 1.00 98.12 82 LYS A CA 1
ATOM 617 C C . LYS A 1 82 ? 3.140 -3.354 10.959 1.00 98.12 82 LYS A C 1
ATOM 619 O O . LYS A 1 82 ? 2.025 -3.843 10.813 1.00 98.12 82 LYS A O 1
ATOM 624 N N . MET A 1 83 ? 4.066 -3.409 10.003 1.00 98.06 83 MET A N 1
ATOM 625 C CA . MET A 1 83 ? 3.896 -4.213 8.794 1.00 98.06 83 MET A CA 1
ATOM 626 C C . MET A 1 83 ? 3.669 -5.685 9.162 1.00 98.06 83 MET A C 1
ATOM 628 O O . MET A 1 83 ? 4.398 -6.251 9.979 1.00 98.06 83 MET A O 1
ATOM 632 N N . ASP A 1 84 ? 2.655 -6.306 8.560 1.00 97.56 84 ASP A N 1
ATOM 633 C CA . ASP A 1 84 ? 2.395 -7.733 8.732 1.00 97.56 84 ASP A CA 1
ATOM 634 C C . ASP A 1 84 ? 3.591 -8.551 8.213 1.00 97.56 84 ASP A C 1
ATOM 636 O O . ASP A 1 84 ? 4.115 -8.286 7.131 1.00 97.56 84 ASP A O 1
ATOM 640 N N . ARG A 1 85 ? 4.028 -9.560 8.973 1.00 95.56 85 ARG A N 1
ATOM 641 C CA . ARG A 1 85 ? 5.221 -10.365 8.652 1.00 95.56 85 ARG A CA 1
ATOM 642 C C . ARG A 1 85 ? 5.105 -11.150 7.345 1.00 95.56 85 ARG A C 1
ATOM 644 O O . ARG A 1 85 ? 6.127 -11.503 6.770 1.00 95.56 85 ARG A O 1
ATOM 651 N N . SER A 1 86 ? 3.883 -11.436 6.902 1.00 96.56 86 SER A N 1
ATOM 652 C CA . SER A 1 86 ? 3.604 -12.101 5.625 1.00 96.56 86 SER A CA 1
ATOM 653 C C . SER A 1 86 ? 3.580 -11.137 4.433 1.00 96.56 86 SER A C 1
ATOM 655 O O . SER A 1 86 ? 3.530 -11.575 3.286 1.00 96.56 86 SER A O 1
ATOM 657 N N . SER A 1 87 ? 3.618 -9.825 4.687 1.00 96.69 87 SER A N 1
ATOM 658 C CA . SER A 1 87 ? 3.571 -8.809 3.640 1.00 96.69 87 SER A CA 1
ATOM 659 C C . SER A 1 87 ? 4.902 -8.628 2.922 1.00 96.69 87 SER A C 1
ATOM 661 O O . SER A 1 87 ? 5.982 -8.861 3.457 1.00 96.69 87 SER A O 1
ATOM 663 N N . SER A 1 88 ? 4.815 -8.092 1.711 1.00 96.00 88 SER A N 1
ATOM 664 C CA . SER A 1 88 ? 5.943 -7.600 0.928 1.00 96.00 88 SER A CA 1
ATOM 665 C C . SER A 1 88 ? 5.629 -6.208 0.391 1.00 96.00 88 SER A C 1
ATOM 667 O O . SER A 1 88 ? 4.490 -5.901 0.053 1.00 96.00 88 SER A O 1
ATOM 669 N N . PHE A 1 89 ? 6.642 -5.348 0.282 1.00 94.94 89 PHE A N 1
ATOM 670 C CA . PHE A 1 89 ? 6.461 -4.085 -0.436 1.00 94.94 89 PHE A CA 1
ATOM 671 C C . PHE A 1 89 ? 6.059 -4.378 -1.886 1.00 94.94 89 PHE A C 1
ATOM 673 O O . PHE A 1 89 ? 6.694 -5.205 -2.546 1.00 94.94 89 PHE A O 1
ATOM 680 N N . ILE A 1 90 ? 5.011 -3.699 -2.348 1.00 94.88 90 ILE A N 1
ATOM 681 C CA . ILE A 1 90 ? 4.525 -3.793 -3.722 1.00 94.88 90 ILE A CA 1
ATOM 682 C C . ILE A 1 90 ? 5.235 -2.776 -4.616 1.00 94.88 90 ILE A C 1
ATOM 684 O O . ILE A 1 90 ? 5.706 -1.741 -4.157 1.00 94.88 90 ILE A O 1
ATOM 688 N N . ASP A 1 91 ? 5.281 -3.086 -5.893 1.00 93.94 91 ASP A N 1
ATOM 689 C CA . ASP A 1 91 ? 5.876 -2.331 -6.986 1.00 93.94 91 ASP A CA 1
ATOM 690 C C . ASP A 1 91 ? 4.893 -2.305 -8.161 1.00 93.94 91 ASP A C 1
ATOM 692 O O . ASP A 1 91 ? 3.928 -3.070 -8.170 1.00 93.94 91 ASP A O 1
ATOM 696 N N . MET A 1 92 ? 5.106 -1.425 -9.139 1.00 93.25 92 MET A N 1
ATOM 697 C CA . MET A 1 92 ? 4.395 -1.458 -10.415 1.00 93.25 92 MET A CA 1
ATOM 698 C C . MET A 1 92 ? 5.329 -1.911 -11.522 1.00 93.25 92 MET A C 1
ATOM 700 O O . MET A 1 92 ? 6.333 -1.248 -11.784 1.00 93.25 92 MET A O 1
ATOM 704 N N . GLN A 1 93 ? 4.963 -2.996 -12.196 1.00 94.38 93 GLN A N 1
ATOM 705 C CA . GLN A 1 93 ? 5.670 -3.465 -13.384 1.00 94.38 93 GLN A CA 1
ATOM 706 C C . GLN A 1 93 ? 5.445 -2.518 -14.563 1.00 94.38 93 GLN A C 1
ATOM 708 O O . GLN A 1 93 ? 4.482 -1.752 -14.553 1.00 94.38 93 GLN A O 1
ATOM 713 N N . VAL A 1 94 ? 6.308 -2.545 -15.576 1.00 93.38 94 VAL A N 1
ATOM 714 C CA . VAL A 1 94 ? 6.042 -1.845 -16.848 1.00 93.38 94 VAL A CA 1
ATOM 715 C C . VAL A 1 94 ? 4.705 -2.313 -17.444 1.00 93.38 94 VAL A C 1
ATOM 717 O O . VAL A 1 94 ? 4.424 -3.509 -17.488 1.00 93.38 94 VAL A O 1
ATOM 720 N N . GLY A 1 95 ? 3.878 -1.371 -17.906 1.00 93.81 95 GLY A N 1
ATOM 721 C CA . GLY A 1 95 ? 2.546 -1.653 -18.441 1.00 93.81 95 GLY A CA 1
ATOM 722 C C . GLY A 1 95 ? 1.437 -1.645 -17.384 1.00 93.81 95 GLY A C 1
ATOM 723 O O . GLY A 1 95 ? 1.446 -0.843 -16.444 1.00 93.81 95 GLY A O 1
ATOM 724 N N . GLU A 1 96 ? 0.421 -2.486 -17.577 1.00 94.00 96 GLU A N 1
ATOM 725 C CA . GLU A 1 96 ? -0.790 -2.492 -16.752 1.00 94.00 96 GLU A CA 1
ATOM 726 C C . GLU A 1 96 ? -0.590 -3.204 -15.410 1.00 94.00 96 GLU A C 1
ATOM 728 O O . GLU A 1 96 ? -0.161 -4.353 -15.336 1.00 94.00 96 GLU A O 1
ATOM 733 N N . ASN A 1 97 ? -0.975 -2.526 -14.331 1.00 94.81 97 ASN A N 1
ATOM 734 C CA . ASN A 1 97 ? -1.001 -3.064 -12.978 1.00 94.81 97 ASN A CA 1
ATOM 735 C C . ASN A 1 97 ? -2.397 -2.900 -12.392 1.00 94.81 97 ASN A C 1
ATOM 737 O O . ASN A 1 97 ? -2.972 -1.810 -12.439 1.00 94.81 97 ASN A O 1
ATOM 741 N N . ILE A 1 98 ? -2.930 -3.962 -11.799 1.00 94.44 98 ILE A N 1
ATOM 742 C CA . ILE A 1 98 ? -4.228 -3.924 -11.129 1.00 94.44 98 ILE A CA 1
ATOM 743 C C . ILE A 1 98 ? -3.974 -3.800 -9.631 1.00 94.44 98 ILE A C 1
ATOM 745 O O . ILE A 1 98 ? -3.533 -4.750 -8.983 1.00 94.44 98 ILE A O 1
ATOM 749 N N . LEU A 1 99 ? -4.246 -2.620 -9.074 1.00 95.31 99 LEU A N 1
ATOM 750 C CA . LEU A 1 99 ? -4.133 -2.395 -7.636 1.00 95.31 99 LEU A CA 1
ATOM 751 C C . LEU A 1 99 ? -5.489 -2.518 -6.965 1.00 95.31 99 LEU A C 1
ATOM 753 O O . LEU A 1 99 ? -6.468 -1.936 -7.431 1.00 95.31 99 LEU A O 1
ATOM 757 N N . LYS A 1 100 ? -5.518 -3.194 -5.820 1.00 95.44 100 LYS A N 1
ATOM 758 C CA . LYS A 1 100 ? -6.708 -3.355 -4.988 1.00 95.44 100 LYS A CA 1
ATOM 759 C C . LYS A 1 100 ? -6.389 -3.027 -3.544 1.00 95.44 100 LYS A C 1
ATOM 761 O O . LYS A 1 100 ? -5.418 -3.544 -3.000 1.00 95.44 100 LYS A O 1
ATOM 766 N N . TYR A 1 101 ? -7.214 -2.203 -2.908 1.00 95.81 101 TYR A N 1
ATOM 767 C CA . TYR A 1 101 ? -7.124 -1.977 -1.469 1.00 95.81 101 TYR A CA 1
ATOM 768 C C . TYR A 1 101 ? -8.259 -2.677 -0.723 1.00 95.81 101 TYR A C 1
ATOM 770 O O . TYR A 1 101 ? -9.354 -2.899 -1.246 1.00 95.81 101 TYR A O 1
ATOM 778 N N . SER A 1 102 ? -7.980 -3.038 0.522 1.00 97.00 102 SER A N 1
ATOM 779 C CA . SER A 1 102 ? -8.921 -3.676 1.436 1.00 97.00 102 SER A CA 1
ATOM 780 C C . SER A 1 102 ? -8.557 -3.348 2.887 1.00 97.00 102 SER A C 1
ATOM 782 O O . SER A 1 102 ? -7.592 -2.633 3.161 1.00 97.00 102 SER A O 1
ATOM 784 N N . ALA A 1 103 ? -9.371 -3.824 3.821 1.00 97.62 103 ALA A N 1
ATOM 785 C CA . ALA A 1 103 ? -9.148 -3.754 5.260 1.00 97.62 103 ALA A CA 1
ATOM 786 C C . ALA A 1 103 ? -9.952 -4.890 5.912 1.00 97.62 103 ALA A C 1
ATOM 788 O O . ALA A 1 103 ? -10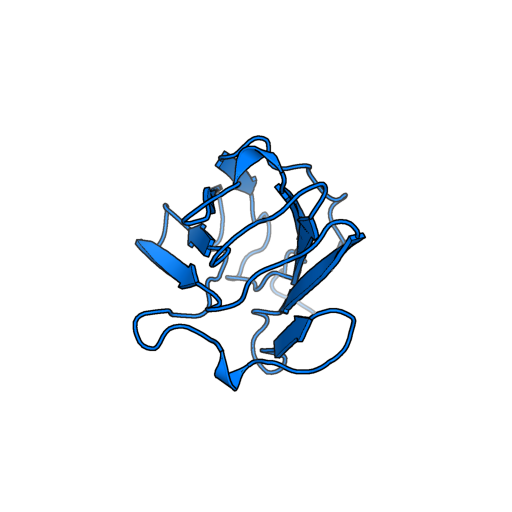.917 -5.367 5.309 1.00 97.62 103 ALA A O 1
ATOM 789 N N . ASP A 1 104 ? -9.606 -5.298 7.133 1.00 98.00 104 ASP A N 1
ATOM 790 C CA . ASP A 1 104 ? -10.413 -6.282 7.876 1.00 98.00 104 ASP A CA 1
ATOM 791 C C . ASP A 1 104 ? -11.793 -5.731 8.216 1.00 98.00 104 ASP A C 1
ATOM 793 O O . ASP A 1 104 ? -12.790 -6.451 8.210 1.00 98.00 104 ASP A O 1
ATOM 797 N N . LYS A 1 105 ? -11.837 -4.437 8.541 1.00 97.19 105 LYS A N 1
ATOM 798 C CA . LYS A 1 105 ? -13.054 -3.700 8.866 1.00 97.19 105 LYS A CA 1
ATOM 799 C C . LYS A 1 105 ? -12.991 -2.317 8.247 1.00 97.19 105 LYS A C 1
ATOM 801 O O . LYS A 1 105 ? -11.922 -1.717 8.171 1.00 97.19 105 LYS A O 1
ATOM 806 N N . GLY A 1 106 ? -14.148 -1.816 7.822 1.00 96.06 106 GLY A N 1
ATOM 807 C CA . GLY A 1 106 ? -14.302 -0.421 7.419 1.00 96.06 106 GLY A CA 1
ATOM 808 C C . GLY A 1 106 ? -13.597 -0.031 6.119 1.00 96.06 106 GLY A C 1
ATOM 809 O O . GLY A 1 106 ? -13.338 1.147 5.922 1.00 96.06 106 GLY A O 1
ATOM 810 N N . TYR A 1 107 ? -13.295 -0.957 5.200 1.00 94.88 107 TYR A N 1
ATOM 811 C CA . TYR A 1 107 ? -12.603 -0.599 3.946 1.00 94.88 107 TYR A CA 1
ATOM 812 C C . TYR A 1 107 ? -13.354 0.464 3.116 1.00 94.88 107 TYR A C 1
ATOM 814 O O . TYR A 1 107 ? -12.729 1.252 2.412 1.00 94.88 107 TYR A O 1
ATOM 822 N N . THR A 1 108 ? -14.685 0.536 3.224 1.00 94.69 108 THR A N 1
ATOM 823 C CA . THR A 1 108 ? -15.523 1.572 2.592 1.00 94.69 108 THR A CA 1
ATOM 824 C C . THR A 1 108 ? -15.287 2.973 3.160 1.00 94.69 108 THR A C 1
ATOM 826 O O . THR A 1 108 ? -15.636 3.961 2.519 1.00 94.69 108 THR A O 1
ATOM 829 N N . ASN A 1 109 ? -14.681 3.069 4.345 1.00 95.75 109 ASN A N 1
ATOM 830 C CA . ASN A 1 109 ? -14.307 4.322 4.994 1.00 95.75 109 ASN A CA 1
ATOM 831 C C . ASN A 1 109 ? -12.925 4.824 4.547 1.00 95.75 109 ASN A C 1
ATOM 833 O O . ASN A 1 109 ? -12.489 5.877 5.011 1.00 95.75 109 ASN A O 1
ATOM 837 N N . LEU A 1 110 ? -12.225 4.100 3.666 1.00 94.62 110 LEU A N 1
ATOM 838 C CA . LEU A 1 110 ? -10.923 4.502 3.144 1.00 94.62 110 LEU A CA 1
ATOM 839 C C . LEU A 1 110 ? -11.054 5.225 1.810 1.00 94.62 110 LEU A C 1
ATOM 841 O O . LEU A 1 110 ? -11.569 4.680 0.834 1.00 94.62 110 LEU A O 1
ATOM 845 N N . ASN A 1 111 ? -10.456 6.409 1.741 1.00 93.50 111 ASN A N 1
ATOM 846 C CA . ASN A 1 111 ? -10.010 6.959 0.472 1.00 93.50 111 ASN A CA 1
ATOM 847 C C . ASN A 1 111 ? -8.538 6.595 0.262 1.00 93.50 111 ASN A C 1
ATOM 849 O O . ASN A 1 111 ? -7.704 6.909 1.112 1.00 93.50 111 ASN A O 1
ATOM 853 N N . VAL A 1 112 ? -8.208 5.985 -0.878 1.00 93.38 112 VAL A N 1
ATOM 854 C CA . VAL A 1 112 ? -6.833 5.572 -1.191 1.00 93.38 112 VAL A CA 1
ATOM 855 C C . VAL A 1 112 ? -6.326 6.281 -2.442 1.00 93.38 112 VAL A C 1
ATOM 857 O O . VAL A 1 112 ? -6.989 6.289 -3.482 1.00 93.38 112 VAL A O 1
ATOM 860 N N . TYR A 1 113 ? -5.136 6.868 -2.319 1.00 91.81 113 TYR A N 1
ATOM 861 C CA . TYR A 1 113 ? -4.499 7.705 -3.332 1.00 91.81 113 TYR A CA 1
ATOM 862 C C . TYR A 1 113 ? -3.085 7.190 -3.634 1.00 91.81 113 TYR A C 1
ATOM 864 O O . TYR A 1 113 ? -2.125 7.609 -2.979 1.00 91.81 113 TYR A O 1
ATOM 872 N N . PRO A 1 114 ? -2.923 6.277 -4.602 1.00 90.38 114 PRO A N 1
ATOM 873 C CA . PRO A 1 114 ? -1.611 5.917 -5.116 1.00 90.38 114 PRO A CA 1
ATOM 874 C C . PRO A 1 114 ? -1.046 7.047 -5.989 1.00 90.38 114 PRO A C 1
ATOM 876 O O . PRO A 1 114 ? -1.744 7.629 -6.823 1.00 90.38 114 PRO A O 1
ATOM 879 N N . LYS A 1 115 ? 0.243 7.333 -5.815 1.00 88.75 115 LYS A N 1
ATOM 880 C CA . LYS A 1 115 ? 1.059 8.207 -6.662 1.00 88.75 115 LYS A CA 1
ATOM 881 C C . LYS A 1 115 ? 2.323 7.460 -7.065 1.00 88.75 115 LYS A C 1
ATOM 883 O O . LYS A 1 115 ? 2.927 6.783 -6.236 1.00 88.75 115 LYS A O 1
ATOM 888 N N . TRP A 1 116 ? 2.740 7.611 -8.313 1.00 84.50 116 TRP A N 1
ATOM 889 C CA . TRP A 1 116 ? 3.970 7.020 -8.834 1.00 84.50 116 TRP A CA 1
ATOM 890 C C . TRP A 1 116 ? 4.620 7.958 -9.845 1.00 84.50 116 TRP A C 1
ATOM 892 O O . TRP A 1 116 ? 3.981 8.880 -10.364 1.00 84.50 116 TRP A O 1
ATOM 902 N N . THR A 1 117 ? 5.887 7.682 -10.135 1.00 78.56 117 THR A N 1
ATOM 903 C CA . THR A 1 117 ? 6.657 8.363 -11.172 1.00 78.56 117 THR A CA 1
ATOM 904 C C . THR A 1 117 ? 7.069 7.323 -12.204 1.00 78.56 117 THR A C 1
ATOM 906 O O . THR A 1 117 ? 7.707 6.333 -11.852 1.00 78.56 117 THR A O 1
ATOM 909 N N . ALA A 1 118 ? 6.700 7.535 -13.468 1.00 73.56 118 ALA A N 1
ATOM 910 C CA . ALA A 1 118 ? 7.220 6.726 -14.566 1.00 73.56 118 ALA A CA 1
ATOM 911 C C . ALA A 1 118 ? 8.713 7.041 -14.774 1.00 73.56 118 ALA A C 1
ATOM 913 O O . ALA A 1 118 ? 9.095 8.216 -14.875 1.00 73.56 118 ALA A O 1
ATOM 914 N N . GLU A 1 119 ? 9.543 5.999 -14.817 1.00 69.00 119 GLU A N 1
ATOM 915 C CA . GLU A 1 119 ? 10.984 6.083 -15.069 1.00 69.00 119 GLU A CA 1
ATOM 916 C C . GLU A 1 119 ? 11.294 5.584 -16.484 1.00 69.00 119 GLU A C 1
ATOM 918 O O . GLU A 1 119 ? 10.849 4.507 -16.866 1.00 69.00 119 GLU A O 1
ATOM 923 N N . PHE A 1 120 ? 12.066 6.348 -17.255 1.00 71.31 120 PHE A N 1
ATOM 924 C CA . PHE A 1 120 ? 12.449 6.028 -18.636 1.00 71.31 120 PHE A CA 1
ATOM 925 C C . PHE A 1 120 ? 13.967 5.821 -18.708 1.00 71.31 120 PHE A C 1
ATOM 927 O O . PHE A 1 120 ? 14.702 6.413 -17.910 1.00 71.31 120 PHE A O 1
ATOM 934 N N . PHE A 1 121 ? 14.471 4.997 -19.631 1.00 52.41 121 PHE A N 1
ATOM 935 C CA . PHE A 1 121 ? 15.922 4.922 -19.851 1.00 52.41 121 PHE A CA 1
ATOM 936 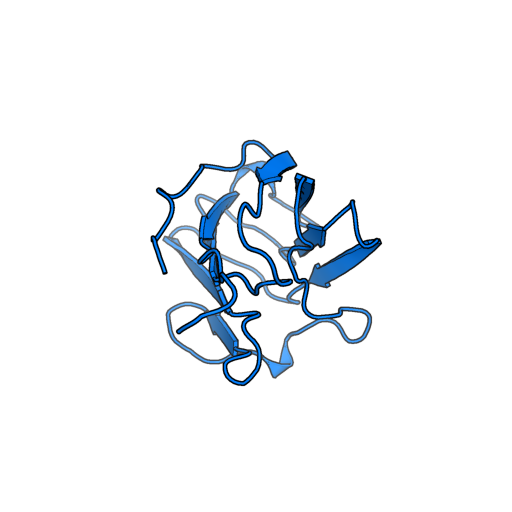C C . PHE A 1 121 ? 16.439 6.259 -20.411 1.00 52.41 121 PHE A C 1
ATOM 938 O O . PHE A 1 121 ? 15.944 6.730 -21.430 1.00 52.41 121 PHE A O 1
ATOM 945 N N . GLY A 1 122 ? 17.452 6.859 -19.770 1.00 55.09 122 GLY A N 1
ATOM 946 C CA . GLY A 1 122 ? 18.152 8.035 -20.312 1.00 55.09 122 GLY A CA 1
ATOM 947 C C . GLY A 1 122 ? 18.178 9.299 -19.447 1.00 55.09 122 GLY A C 1
ATOM 948 O O . GLY A 1 122 ? 18.451 10.369 -19.986 1.00 55.09 122 GLY A O 1
ATOM 949 N N . VAL A 1 123 ? 17.937 9.200 -18.136 1.00 47.38 123 VAL A N 1
ATOM 950 C CA . VAL A 1 123 ? 18.294 10.250 -17.161 1.00 47.38 123 VAL A CA 1
ATOM 951 C C . VAL A 1 123 ? 18.976 9.637 -15.951 1.00 47.38 123 VAL A C 1
ATOM 953 O O . VAL A 1 123 ? 18.525 8.545 -15.533 1.00 47.38 123 VAL A O 1
#

Secondary structure (DSSP, 8-state):
-PBPPPPPBSSEEEEEE-SSS-B-EEEEEEESS-EES-EEEETTTTEEEEB--EE-TT-EEEEE-STT--EEEETTEE-GGGB-TT-----B-SEEEEEEEE-SB-GGGEEEEEEEB---TT-

Sequence (123 aa):
GMIMPAKVLRQEATIINNGDKDTGLIISFIAKGEVSNPKIENLTTGKFLRIVVDLMPGDILTINTNKGNKMIELNGKNISQKMDRSSSFIDMQVGENILKYSADKGYTNLNVYPKWTAEFFGV